Protein AF-A0A8T1RV45-F1 (afdb_monomer)

Structure (mmCIF, N/CA/C/O backbone):
data_AF-A0A8T1RV45-F1
#
_entry.id   AF-A0A8T1RV45-F1
#
loop_
_ato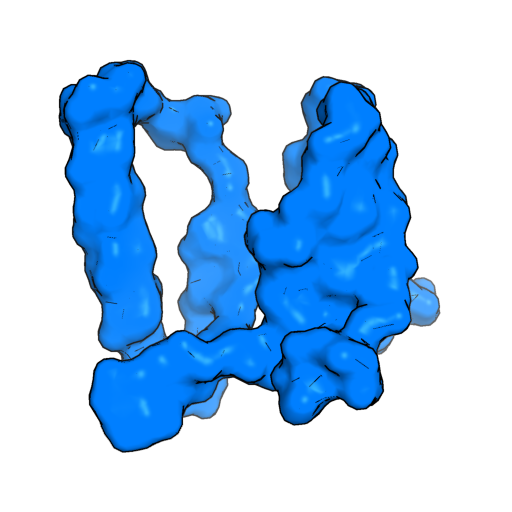m_site.group_PDB
_atom_site.id
_atom_site.type_symbol
_atom_site.label_atom_id
_atom_site.label_alt_id
_atom_site.label_comp_id
_atom_site.label_asym_id
_atom_site.label_entity_id
_atom_site.label_seq_id
_atom_site.pdbx_PDB_ins_code
_atom_site.Cartn_x
_atom_site.Cartn_y
_atom_site.Cartn_z
_atom_site.occupancy
_atom_site.B_iso_or_equiv
_atom_site.auth_seq_id
_atom_site.auth_comp_id
_atom_site.auth_asym_id
_atom_site.auth_atom_id
_atom_site.pdbx_PDB_model_num
ATOM 1 N N . PRO A 1 1 ? 2.109 2.627 6.680 1.00 44.47 1 PRO A N 1
ATOM 2 C CA . PRO A 1 1 ? 3.012 2.148 5.618 1.00 44.47 1 PRO A CA 1
ATOM 3 C C . PRO A 1 1 ? 4.280 1.516 6.203 1.00 44.47 1 PRO A C 1
ATOM 5 O O . PRO A 1 1 ? 4.962 2.164 6.992 1.00 44.47 1 PRO A O 1
ATOM 8 N N . VAL A 1 2 ? 4.584 0.268 5.832 1.00 36.59 2 VAL A N 1
ATOM 9 C CA . VAL A 1 2 ? 5.891 -0.349 6.114 1.00 36.59 2 VAL A CA 1
ATOM 10 C C . VAL A 1 2 ? 6.786 -0.098 4.900 1.00 36.59 2 VAL A C 1
ATOM 12 O O . VAL A 1 2 ? 6.583 -0.703 3.847 1.00 36.59 2 VAL A O 1
ATOM 15 N N . VAL A 1 3 ? 7.762 0.804 5.028 1.00 41.53 3 VAL A N 1
ATOM 16 C CA . VAL A 1 3 ? 8.783 1.065 4.002 1.00 41.53 3 VAL A CA 1
ATOM 17 C C . VAL A 1 3 ? 9.997 0.169 4.279 1.00 41.53 3 VAL A C 1
ATOM 19 O O . VAL A 1 3 ? 10.724 0.375 5.246 1.00 41.53 3 VAL A O 1
ATOM 22 N N . THR A 1 4 ? 10.250 -0.840 3.441 1.00 38.50 4 THR A N 1
ATOM 23 C CA . THR A 1 4 ? 11.442 -1.714 3.535 1.00 38.50 4 THR A CA 1
ATOM 24 C C . THR A 1 4 ? 12.484 -1.308 2.488 1.00 38.50 4 THR A C 1
ATOM 26 O O . THR A 1 4 ? 12.463 -1.784 1.359 1.00 38.50 4 THR A O 1
ATOM 29 N N . SER A 1 5 ? 13.393 -0.382 2.809 1.00 40.50 5 SER A N 1
ATOM 30 C CA . SER A 1 5 ? 14.365 0.106 1.816 1.00 40.50 5 SER A CA 1
ATOM 31 C C . SER A 1 5 ? 15.572 -0.836 1.633 1.00 40.50 5 SER A C 1
ATOM 33 O O . SER A 1 5 ? 16.104 -1.395 2.591 1.00 40.50 5 SER A O 1
ATOM 35 N 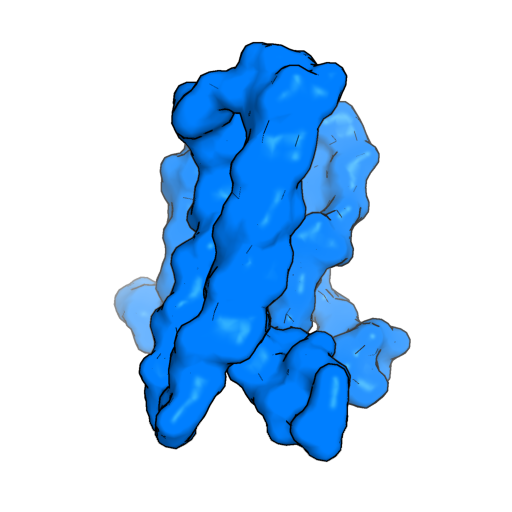N . LEU A 1 6 ? 16.033 -0.956 0.382 1.00 40.75 6 LEU A N 1
ATOM 36 C CA . LEU A 1 6 ? 17.320 -1.548 -0.021 1.00 40.75 6 LEU A CA 1
ATOM 37 C C . LEU A 1 6 ? 18.410 -0.470 -0.241 1.00 40.75 6 LEU A C 1
ATOM 39 O O . LEU A 1 6 ? 19.378 -0.705 -0.959 1.00 40.75 6 LEU A O 1
ATOM 43 N N . LEU A 1 7 ? 18.254 0.736 0.325 1.00 45.16 7 LEU A N 1
ATOM 44 C CA . LEU A 1 7 ? 19.093 1.906 0.018 1.00 45.16 7 LEU A CA 1
ATOM 45 C C . LEU A 1 7 ? 19.669 2.573 1.282 1.00 45.16 7 LEU A C 1
ATOM 47 O O . LEU A 1 7 ? 19.058 2.485 2.345 1.00 45.16 7 LEU A O 1
ATOM 51 N N . PRO A 1 8 ? 20.821 3.274 1.184 1.00 44.91 8 PRO A N 1
ATOM 52 C CA . PRO A 1 8 ? 21.680 3.630 2.324 1.00 44.91 8 PRO A CA 1
ATOM 53 C C . PRO A 1 8 ? 21.083 4.594 3.366 1.00 44.91 8 PRO A C 1
ATOM 55 O O . PRO A 1 8 ? 21.745 4.882 4.358 1.00 44.91 8 PRO A O 1
ATOM 58 N N . ASN A 1 9 ? 19.846 5.073 3.191 1.00 51.44 9 ASN A N 1
ATOM 59 C CA . ASN A 1 9 ? 19.117 5.808 4.227 1.00 51.44 9 ASN A CA 1
ATOM 60 C C . ASN A 1 9 ? 17.603 5.483 4.197 1.00 51.44 9 ASN A C 1
ATOM 62 O O . ASN A 1 9 ? 16.802 6.288 3.720 1.00 51.44 9 ASN A O 1
ATOM 66 N N . PRO A 1 10 ? 17.183 4.303 4.703 1.00 51.66 10 PRO A N 1
ATOM 67 C CA . PRO A 1 10 ? 15.768 3.912 4.809 1.00 51.66 10 PRO A CA 1
ATOM 68 C C . 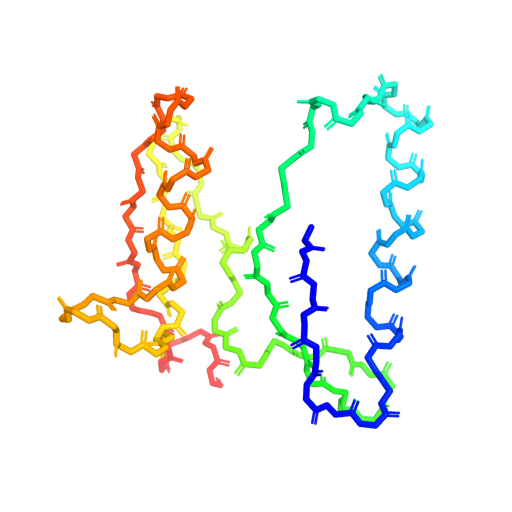PRO A 1 10 ? 14.950 4.848 5.703 1.00 51.66 10 PRO A C 1
ATOM 70 O O . PRO A 1 10 ? 13.731 4.928 5.584 1.00 51.66 10 PRO A O 1
ATOM 73 N N . PHE A 1 11 ? 15.631 5.518 6.634 1.00 59.12 11 PHE A N 1
ATOM 74 C CA . PHE A 1 11 ? 15.009 6.187 7.765 1.00 59.12 11 PHE A CA 1
ATOM 75 C C . PHE A 1 11 ? 14.263 7.465 7.392 1.00 59.12 11 PHE A C 1
ATOM 77 O O . PHE A 1 11 ? 13.279 7.778 8.046 1.00 59.12 11 PHE A O 1
ATOM 84 N N . PHE A 1 12 ? 14.669 8.198 6.350 1.00 75.25 12 PHE A N 1
ATOM 85 C CA . PHE A 1 12 ? 14.096 9.528 6.119 1.00 75.25 12 PHE A CA 1
ATOM 86 C C . PHE A 1 12 ? 12.601 9.489 5.736 1.00 75.25 12 PHE A C 1
ATOM 88 O O . PHE A 1 12 ? 11.813 10.107 6.452 1.00 75.25 12 PHE A O 1
ATOM 95 N N . PRO A 1 13 ? 12.151 8.726 4.713 1.00 82.19 13 PRO A N 1
ATOM 96 C CA . PRO A 1 13 ? 10.724 8.668 4.384 1.00 82.19 13 PRO A CA 1
ATOM 97 C C . PRO A 1 13 ? 9.878 8.056 5.507 1.00 82.19 13 PRO A C 1
ATOM 99 O O . PRO A 1 13 ? 8.816 8.585 5.827 1.00 82.19 13 PRO A O 1
ATOM 102 N N . GLN A 1 14 ? 10.362 6.982 6.145 1.00 86.31 14 GLN A N 1
ATOM 103 C CA . GLN A 1 14 ? 9.630 6.329 7.231 1.00 86.31 14 GLN A CA 1
ATOM 104 C C . GLN A 1 14 ? 9.488 7.254 8.446 1.00 86.31 14 GLN A C 1
ATOM 106 O O . GLN A 1 14 ? 8.386 7.403 8.952 1.00 86.31 14 GLN A O 1
ATOM 111 N N . SER A 1 15 ? 10.544 7.958 8.867 1.00 89.00 15 SER A N 1
ATOM 112 C CA . SER A 1 15 ? 10.453 8.906 9.987 1.00 89.00 15 SER A CA 1
ATOM 113 C C . SER A 1 15 ? 9.510 10.077 9.694 1.00 89.00 15 SER A C 1
ATOM 115 O O . SER A 1 15 ? 8.806 10.529 10.595 1.00 89.00 15 SER A O 1
ATOM 117 N N . CYS A 1 16 ? 9.439 10.554 8.445 1.00 90.94 16 CYS A N 1
ATOM 118 C CA . CYS A 1 16 ? 8.432 11.543 8.050 1.00 90.94 16 CYS A CA 1
ATOM 119 C C . CYS A 1 16 ? 7.006 10.983 8.173 1.00 90.94 16 CYS A C 1
ATOM 121 O O . CYS A 1 16 ? 6.114 11.674 8.666 1.00 90.94 16 CYS A O 1
ATOM 123 N N . ILE A 1 17 ? 6.782 9.738 7.749 1.00 92.56 17 ILE A N 1
ATOM 124 C CA . ILE A 1 17 ? 5.489 9.053 7.879 1.00 92.56 17 ILE A CA 1
ATOM 125 C C . ILE A 1 17 ? 5.131 8.841 9.355 1.00 92.56 17 ILE A C 1
ATOM 127 O O . ILE A 1 17 ? 4.006 9.133 9.748 1.00 92.56 17 ILE A O 1
ATOM 131 N N . ASP A 1 18 ? 6.077 8.399 10.183 1.00 94.19 18 ASP A N 1
ATOM 132 C CA . ASP A 1 18 ? 5.872 8.148 11.613 1.00 94.19 18 ASP A CA 1
ATOM 133 C C . ASP A 1 18 ? 5.520 9.436 12.364 1.00 94.19 18 ASP A C 1
ATOM 135 O O . ASP A 1 18 ? 4.628 9.441 13.214 1.00 94.19 18 ASP A O 1
ATOM 139 N N . TRP A 1 19 ? 6.162 10.550 12.000 1.00 95.31 19 TRP A N 1
ATOM 140 C CA . TRP A 1 19 ? 5.825 11.866 12.539 1.00 95.31 19 TRP A CA 1
ATOM 141 C C . TRP A 1 19 ? 4.379 12.259 12.205 1.00 95.31 19 TRP A C 1
ATOM 143 O O . TRP A 1 19 ? 3.634 12.693 13.084 1.00 95.31 19 TRP A O 1
ATOM 153 N N . ASN A 1 20 ? 3.941 12.034 10.961 1.00 95.69 20 ASN A N 1
ATOM 154 C CA . ASN A 1 20 ? 2.548 12.268 10.574 1.00 95.69 20 ASN A CA 1
ATOM 155 C C . ASN A 1 20 ? 1.586 11.299 11.274 1.00 95.69 20 ASN A C 1
ATOM 157 O O . ASN A 1 20 ? 0.514 11.720 11.696 1.00 95.69 20 ASN A O 1
ATOM 161 N N . ARG A 1 21 ? 1.959 10.023 11.455 1.00 96.44 21 ARG A N 1
ATOM 162 C CA . ARG A 1 21 ? 1.157 9.043 12.208 1.00 96.44 21 ARG A CA 1
ATOM 163 C C . ARG A 1 21 ? 0.909 9.539 13.629 1.00 96.44 21 ARG A C 1
ATOM 165 O O . ARG A 1 21 ? -0.221 9.472 14.098 1.00 96.44 21 ARG A O 1
ATOM 172 N N . HIS A 1 22 ? 1.942 10.053 14.297 1.00 97.38 22 HIS A N 1
ATOM 173 C CA . HIS A 1 22 ? 1.816 10.619 15.638 1.00 97.38 22 HIS A CA 1
ATOM 174 C C . HIS A 1 22 ? 0.833 11.792 15.666 1.00 97.38 22 HIS A C 1
ATOM 176 O O . HIS A 1 22 ? -0.136 11.748 16.418 1.00 97.38 22 HIS A O 1
ATOM 182 N N . ALA A 1 23 ? 1.034 12.783 14.792 1.00 97.75 23 ALA A N 1
ATOM 183 C CA . ALA A 1 23 ? 0.158 13.947 14.706 1.00 97.75 23 ALA A CA 1
ATOM 184 C C . ALA A 1 23 ? -1.302 13.554 14.411 1.00 97.75 23 ALA A C 1
ATOM 186 O O . ALA A 1 23 ? -2.216 14.024 15.075 1.00 97.75 23 ALA A O 1
ATOM 187 N N . LEU A 1 24 ? -1.541 12.636 13.468 1.00 97.69 24 LEU A N 1
ATOM 188 C CA . LEU A 1 24 ? -2.891 12.164 13.142 1.00 97.69 24 LEU A CA 1
ATOM 189 C C . LEU A 1 24 ? -3.550 11.428 14.314 1.00 97.69 24 LEU A C 1
ATOM 191 O O . LEU A 1 24 ? -4.743 11.599 14.545 1.00 97.69 24 LEU A O 1
ATOM 195 N N . LYS A 1 25 ? -2.792 10.626 15.069 1.00 97.81 25 LYS A N 1
ATOM 196 C CA . LYS A 1 25 ? -3.311 9.950 16.263 1.00 97.81 25 LYS A CA 1
ATOM 197 C C . LYS A 1 25 ? -3.700 10.934 17.359 1.00 97.81 25 LYS A C 1
ATOM 199 O O . LYS A 1 25 ? -4.758 10.765 17.955 1.00 97.81 25 LYS A O 1
ATOM 204 N N . GLU A 1 26 ? -2.873 11.945 17.608 1.00 98.19 26 GLU A N 1
ATOM 205 C CA . GLU A 1 26 ? -3.157 12.971 18.616 1.00 98.19 26 GLU A CA 1
ATOM 206 C C . GLU A 1 26 ? -4.359 13.836 18.227 1.00 98.19 26 GLU A C 1
ATOM 208 O O . GLU A 1 26 ? -5.295 13.975 19.010 1.00 98.19 26 GLU A O 1
ATOM 213 N N . GLU A 1 27 ? -4.364 14.368 17.006 1.00 98.25 27 GLU A N 1
ATOM 214 C CA . GLU A 1 27 ? -5.352 15.360 16.571 1.00 98.25 27 GLU A CA 1
ATOM 215 C C . GLU A 1 27 ? -6.717 14.745 16.232 1.00 98.25 27 GLU A C 1
ATOM 217 O O . GLU A 1 27 ? -7.754 15.385 16.411 1.00 98.25 27 GLU A O 1
ATOM 222 N N . LEU A 1 28 ? -6.745 13.501 15.743 1.00 97.38 28 LEU A N 1
ATOM 223 C CA . LEU A 1 28 ? -7.983 12.814 15.350 1.00 97.38 28 LEU A CA 1
ATOM 224 C C . LEU A 1 28 ? -8.418 11.741 16.360 1.00 97.38 28 LEU A C 1
ATOM 226 O O . LEU A 1 28 ? -9.451 11.102 16.160 1.00 97.38 28 LEU A O 1
ATOM 230 N N . GLY A 1 29 ? -7.651 11.531 17.435 1.00 97.31 29 GLY A N 1
ATOM 231 C CA . GLY A 1 29 ? -7.936 10.517 18.453 1.00 97.31 29 GLY A CA 1
ATOM 232 C C . GLY A 1 29 ? -7.822 9.076 17.945 1.00 97.31 29 GLY A C 1
ATOM 233 O O . GLY A 1 29 ? -8.509 8.197 18.463 1.00 97.31 29 GLY A O 1
ATOM 234 N N . LEU A 1 30 ? -6.993 8.830 16.922 1.00 97.62 30 LEU A N 1
ATOM 235 C CA . LEU A 1 30 ? -6.820 7.500 16.331 1.00 97.62 30 LEU A CA 1
ATOM 236 C C . LEU A 1 30 ? -5.950 6.602 17.213 1.00 97.62 30 LEU A C 1
ATOM 238 O O . LEU A 1 30 ? -4.964 7.021 17.826 1.00 97.62 30 LEU A O 1
ATOM 242 N N . THR A 1 31 ? -6.273 5.319 17.197 1.00 97.56 31 THR A N 1
ATOM 243 C CA . THR A 1 31 ? -5.473 4.253 17.787 1.00 97.56 31 THR A CA 1
ATOM 244 C C . THR A 1 31 ? -4.728 3.479 16.701 1.00 97.56 31 THR A C 1
ATOM 246 O O . THR A 1 31 ? -4.954 3.653 15.507 1.00 97.56 31 THR A O 1
ATOM 249 N N . GLU A 1 32 ? -3.834 2.578 17.105 1.00 95.94 32 GLU A N 1
ATOM 250 C CA . GLU A 1 32 ? -3.163 1.678 16.156 1.00 95.94 32 GLU A CA 1
ATOM 251 C C . GLU A 1 32 ? -4.141 0.742 15.426 1.00 95.94 32 GLU A C 1
ATOM 253 O O . GLU A 1 32 ? -3.829 0.277 14.338 1.00 95.94 32 GLU A O 1
ATOM 258 N N . GLN A 1 33 ? -5.324 0.479 15.992 1.00 96.06 33 GLN A N 1
ATOM 259 C CA . GLN A 1 33 ? -6.334 -0.382 15.367 1.00 96.06 33 GLN A CA 1
ATOM 260 C C . GLN A 1 33 ? -7.053 0.310 14.202 1.00 96.06 33 GLN A C 1
ATOM 262 O O . GLN A 1 33 ? -7.609 -0.366 13.341 1.00 96.06 33 GLN A O 1
ATOM 267 N N . ASP A 1 34 ? -7.015 1.642 14.162 1.00 95.75 34 ASP A N 1
ATOM 268 C CA . ASP A 1 34 ? -7.658 2.452 13.126 1.00 95.75 34 ASP A CA 1
ATOM 269 C C . ASP A 1 34 ? -6.764 2.635 11.888 1.00 95.75 34 ASP A C 1
ATOM 271 O O . ASP A 1 34 ? -7.173 3.252 10.904 1.00 95.75 34 ASP A O 1
ATOM 275 N N . ILE A 1 35 ? -5.524 2.132 11.930 1.00 96.94 35 ILE A N 1
ATOM 276 C CA . ILE A 1 35 ? -4.494 2.415 10.932 1.00 96.94 35 ILE A CA 1
ATOM 277 C C . ILE A 1 35 ? -4.000 1.110 10.312 1.00 96.94 35 ILE A C 1
ATOM 279 O O . ILE A 1 35 ? -3.540 0.206 11.002 1.00 96.94 35 ILE A O 1
ATOM 283 N N . ILE A 1 36 ? -4.037 1.043 8.981 1.00 96.31 36 ILE A N 1
ATOM 284 C CA . ILE A 1 36 ? -3.483 -0.069 8.206 1.00 96.31 36 ILE A CA 1
ATOM 285 C C . ILE A 1 36 ? -2.254 0.404 7.446 1.00 96.31 36 ILE A C 1
ATOM 287 O O . ILE A 1 36 ? -2.268 1.416 6.742 1.00 96.31 36 ILE A O 1
ATOM 291 N N . ASP A 1 37 ? -1.175 -0.361 7.566 1.00 95.44 37 ASP A N 1
ATOM 292 C CA . ASP A 1 37 ? 0.075 -0.070 6.893 1.00 95.44 37 ASP A CA 1
ATOM 293 C C . ASP A 1 37 ? 0.137 -0.735 5.511 1.00 95.44 37 ASP A C 1
ATOM 295 O O . ASP A 1 37 ? 0.363 -1.933 5.396 1.00 95.44 37 ASP A O 1
ATOM 299 N N . ILE A 1 38 ? -0.013 0.061 4.448 1.00 94.94 38 ILE A N 1
ATOM 300 C CA . ILE A 1 38 ? 0.193 -0.398 3.064 1.00 94.94 38 ILE A CA 1
ATOM 301 C C . ILE A 1 38 ? 1.695 -0.399 2.720 1.00 94.94 38 ILE A C 1
ATOM 303 O O . ILE A 1 38 ? 2.370 0.598 3.007 1.00 94.94 38 ILE A O 1
ATOM 307 N N . PRO A 1 39 ? 2.248 -1.479 2.132 1.00 91.62 39 PRO A N 1
ATOM 308 C CA . PRO A 1 39 ? 3.654 -1.523 1.737 1.00 91.62 39 PRO A CA 1
ATOM 309 C C . PRO A 1 39 ? 3.921 -0.564 0.573 1.00 91.62 39 PRO A C 1
ATOM 311 O O . PRO A 1 39 ? 3.303 -0.671 -0.482 1.00 91.62 39 PRO A O 1
ATOM 314 N N . GLN A 1 40 ? 4.871 0.351 0.754 1.00 92.81 40 GLN A N 1
ATOM 315 C CA . GLN A 1 40 ? 5.272 1.317 -0.267 1.00 92.81 40 GLN A CA 1
ATOM 316 C C . GLN A 1 40 ? 6.768 1.589 -0.151 1.00 92.81 40 GLN A C 1
ATOM 318 O O . GLN A 1 40 ? 7.292 1.712 0.955 1.00 92.81 40 GLN A O 1
ATOM 323 N N . LEU A 1 41 ? 7.459 1.702 -1.285 1.00 90.44 41 LEU A N 1
ATOM 324 C CA . LEU A 1 41 ? 8.859 2.116 -1.316 1.00 90.44 41 LEU A CA 1
ATOM 325 C C . LEU A 1 41 ? 9.010 3.496 -1.937 1.00 90.44 41 LEU A C 1
ATOM 327 O O . LEU A 1 41 ? 8.278 3.874 -2.852 1.00 90.44 41 LEU A O 1
ATOM 331 N N . PHE A 1 42 ? 10.007 4.217 -1.436 1.00 87.62 42 PHE A N 1
ATOM 332 C CA . PHE A 1 42 ? 10.375 5.543 -1.902 1.00 87.62 42 PHE A CA 1
ATOM 333 C C . PHE A 1 42 ? 11.861 5.585 -2.245 1.00 87.62 42 PHE A C 1
ATOM 335 O O . PHE A 1 42 ? 12.684 4.942 -1.587 1.00 87.62 42 PHE A O 1
ATOM 342 N N . VAL A 1 43 ? 12.198 6.378 -3.255 1.00 85.88 43 VAL A N 1
ATOM 343 C CA . VAL A 1 43 ? 13.565 6.756 -3.606 1.00 85.88 43 VAL A CA 1
ATOM 344 C C . VAL A 1 43 ? 13.767 8.232 -3.282 1.00 85.88 43 VAL A C 1
ATOM 346 O O . VAL A 1 43 ? 12.877 9.055 -3.487 1.00 85.88 43 VAL A O 1
ATOM 349 N N . LEU A 1 44 ? 14.932 8.575 -2.733 1.00 84.62 44 LEU A N 1
ATOM 350 C CA . LEU A 1 44 ? 15.270 9.967 -2.458 1.00 84.62 44 LEU A CA 1
ATOM 351 C C . LEU A 1 44 ? 15.866 10.608 -3.710 1.00 84.62 44 LEU A C 1
ATOM 353 O O . LEU A 1 44 ? 16.976 10.266 -4.115 1.00 84.62 44 LEU A O 1
ATOM 357 N N . ASN A 1 45 ? 15.148 11.575 -4.271 1.00 81.75 45 ASN A N 1
ATOM 358 C CA . ASN A 1 45 ? 15.627 12.442 -5.336 1.00 81.75 45 ASN A CA 1
ATOM 359 C C . ASN A 1 45 ? 15.943 13.818 -4.748 1.00 81.75 45 ASN A C 1
ATOM 361 O O . ASN A 1 45 ? 15.066 14.623 -4.427 1.00 81.75 45 ASN A O 1
ATOM 365 N N . SER A 1 46 ? 17.242 14.068 -4.564 1.00 82.69 46 SER A N 1
ATOM 366 C CA . SER A 1 46 ? 17.764 15.236 -3.847 1.00 82.69 46 SER A CA 1
ATOM 367 C C . SER A 1 46 ? 17.213 15.329 -2.415 1.00 82.69 46 SER A C 1
ATOM 369 O O . SER A 1 46 ? 17.698 14.632 -1.530 1.00 82.69 46 SER A O 1
ATOM 371 N N . SER A 1 47 ? 16.217 16.186 -2.178 1.00 80.31 47 SER A N 1
ATOM 372 C CA . SER A 1 47 ? 15.580 16.410 -0.874 1.00 80.31 47 SER A CA 1
ATOM 373 C C . SER A 1 47 ? 14.112 15.973 -0.835 1.00 80.31 47 SER A C 1
ATOM 375 O O . SER A 1 47 ? 13.403 16.299 0.116 1.00 80.31 47 SER A O 1
ATOM 377 N N . ARG A 1 48 ? 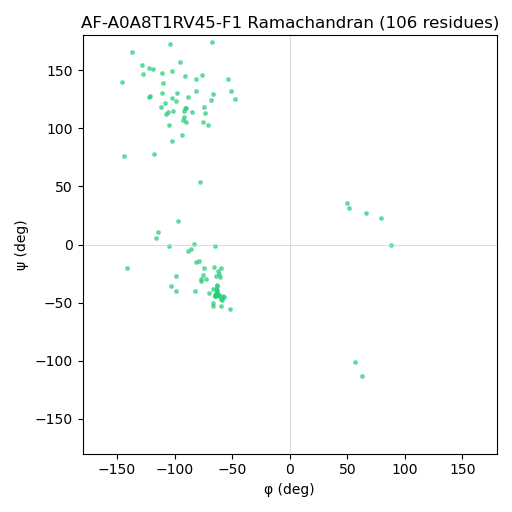13.637 15.260 -1.864 1.00 82.31 48 ARG A N 1
ATOM 378 C CA . ARG A 1 48 ? 12.259 14.768 -1.973 1.00 82.31 48 ARG A CA 1
ATOM 379 C C . ARG A 1 48 ? 12.230 13.247 -2.044 1.00 82.31 48 ARG A C 1
ATOM 381 O O . ARG A 1 48 ? 13.186 12.627 -2.500 1.00 82.31 48 ARG A O 1
ATOM 388 N N . ALA A 1 49 ? 11.137 12.669 -1.562 1.00 87.06 49 ALA A N 1
ATOM 389 C CA . ALA A 1 49 ? 10.865 11.245 -1.663 1.00 87.06 49 ALA A CA 1
ATOM 390 C C . ALA A 1 49 ? 9.869 11.020 -2.804 1.00 87.06 49 ALA A C 1
ATOM 392 O O . ALA A 1 49 ? 8.728 11.467 -2.707 1.00 87.06 49 ALA A O 1
ATOM 393 N N . ASP A 1 50 ? 10.310 10.331 -3.852 1.00 88.38 50 ASP A N 1
ATOM 394 C CA . ASP A 1 50 ? 9.464 9.917 -4.970 1.00 88.38 50 ASP A CA 1
ATOM 395 C C . ASP A 1 50 ? 9.114 8.435 -4.822 1.00 88.38 50 ASP A C 1
ATOM 397 O O . ASP A 1 50 ? 9.883 7.654 -4.252 1.00 88.38 50 ASP A O 1
ATOM 401 N N . ALA A 1 51 ? 7.943 8.032 -5.308 1.00 88.94 51 ALA A N 1
ATOM 402 C CA . ALA A 1 51 ? 7.505 6.643 -5.234 1.00 88.94 51 ALA A CA 1
ATOM 403 C C . ALA A 1 51 ? 8.397 5.752 -6.118 1.00 88.94 51 ALA A C 1
ATOM 405 O O . ALA A 1 51 ? 8.624 6.052 -7.286 1.00 88.94 51 ALA A O 1
ATOM 406 N N . PHE A 1 52 ? 8.912 4.654 -5.561 1.00 89.25 52 PHE A N 1
ATOM 407 C CA . PHE A 1 52 ? 9.786 3.725 -6.290 1.00 89.25 52 PHE A CA 1
ATOM 408 C C . PHE A 1 52 ? 9.009 2.810 -7.255 1.00 89.25 52 PHE A C 1
ATOM 410 O O . PHE A 1 52 ? 9.533 2.388 -8.280 1.00 89.25 52 PHE A O 1
ATOM 417 N N . PHE A 1 53 ? 7.761 2.505 -6.908 1.00 91.19 53 PHE A N 1
ATOM 418 C CA . PHE A 1 53 ? 6.759 1.850 -7.749 1.00 91.19 53 PHE A CA 1
ATOM 419 C C . PHE A 1 53 ? 5.413 2.570 -7.545 1.00 91.19 53 PHE A C 1
ATOM 421 O O . PHE A 1 53 ? 5.313 3.326 -6.568 1.00 91.19 53 PHE A O 1
ATOM 428 N N . PRO A 1 54 ? 4.393 2.366 -8.409 1.00 93.75 54 PRO A N 1
ATOM 429 C CA . PRO A 1 54 ? 3.121 3.086 -8.323 1.00 93.75 54 PRO A CA 1
ATOM 430 C C . PRO A 1 54 ? 2.547 3.107 -6.905 1.00 93.75 54 PRO A C 1
ATOM 432 O O . PRO A 1 54 ? 2.411 2.057 -6.277 1.00 93.75 54 PRO A O 1
ATOM 435 N N . ASP A 1 55 ? 2.264 4.308 -6.391 1.00 92.62 55 ASP A N 1
ATOM 436 C CA . ASP A 1 55 ? 1.900 4.500 -4.987 1.00 92.62 55 ASP A CA 1
ATOM 437 C C . ASP A 1 55 ? 0.507 3.942 -4.700 1.00 92.62 55 ASP A C 1
ATOM 439 O O . ASP A 1 55 ? -0.507 4.564 -5.017 1.00 92.62 55 ASP A O 1
ATOM 443 N N . MET A 1 56 ? 0.453 2.769 -4.069 1.00 94.75 56 MET A N 1
ATOM 444 C CA . MET A 1 56 ? -0.807 2.077 -3.802 1.00 94.75 56 MET A CA 1
ATOM 445 C C . MET A 1 56 ? -1.717 2.836 -2.828 1.00 94.75 56 MET A C 1
ATOM 447 O O . MET A 1 56 ? -2.916 2.573 -2.810 1.00 94.75 56 MET A O 1
ATOM 451 N N . VAL A 1 57 ? -1.195 3.772 -2.025 1.00 93.75 57 VAL A N 1
ATOM 452 C CA . VAL A 1 57 ? -2.014 4.605 -1.125 1.00 93.75 57 VAL A CA 1
ATOM 453 C C . VAL A 1 57 ? -2.771 5.682 -1.907 1.00 93.75 57 VAL A C 1
ATOM 455 O O . VAL A 1 57 ? -3.860 6.082 -1.494 1.00 93.75 57 VAL A O 1
ATOM 458 N N . ASN A 1 58 ? -2.258 6.103 -3.067 1.00 91.94 58 ASN A N 1
ATOM 459 C CA . ASN A 1 58 ? -2.907 7.059 -3.966 1.00 91.94 58 ASN A CA 1
ATOM 460 C C . ASN A 1 58 ? -4.024 6.393 -4.800 1.00 91.94 58 ASN A C 1
ATOM 462 O O . ASN A 1 58 ? -4.026 6.420 -6.030 1.00 91.94 58 ASN A O 1
ATOM 466 N N . MET A 1 59 ? -4.959 5.736 -4.111 1.00 95.31 59 MET A N 1
ATOM 467 C CA . MET A 1 59 ? -6.056 4.967 -4.696 1.00 95.31 59 MET A CA 1
ATOM 468 C C . MET A 1 59 ? -7.353 5.778 -4.817 1.00 95.31 59 MET A C 1
ATOM 470 O O . MET A 1 59 ? -7.615 6.710 -4.057 1.00 95.31 59 MET A O 1
ATOM 474 N N . ILE A 1 60 ? -8.225 5.361 -5.734 1.00 96.62 60 ILE A N 1
ATOM 475 C CA . ILE A 1 60 ? -9.586 5.893 -5.869 1.00 96.62 60 ILE A CA 1
ATOM 476 C C . ILE A 1 60 ? -10.530 5.093 -4.965 1.00 96.62 60 ILE A C 1
ATOM 478 O O . ILE A 1 60 ? -10.609 3.871 -5.084 1.00 96.62 60 ILE A O 1
ATOM 482 N N . VAL A 1 61 ? -11.296 5.776 -4.110 1.00 97.31 61 VAL A N 1
ATOM 483 C CA . VAL A 1 61 ? -12.262 5.147 -3.191 1.00 97.31 61 VAL A CA 1
ATOM 484 C C . VAL A 1 61 ? -13.699 5.411 -3.653 1.00 97.31 61 VAL A C 1
ATOM 486 O O . VAL A 1 61 ? -14.183 6.540 -3.589 1.00 97.31 61 V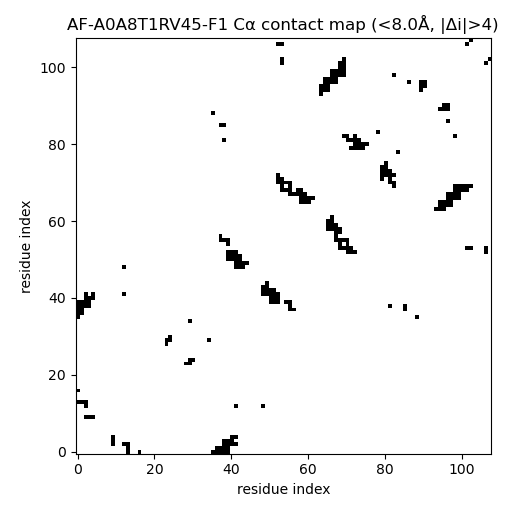AL A O 1
ATOM 489 N N . LEU A 1 62 ? -14.402 4.362 -4.095 1.00 97.19 62 LEU A N 1
ATOM 490 C CA . LEU A 1 62 ? -15.813 4.388 -4.507 1.00 97.19 62 LEU A CA 1
ATOM 491 C C . LEU A 1 62 ? -16.647 3.474 -3.598 1.00 97.19 62 LEU A C 1
ATOM 493 O O . LEU A 1 62 ? -16.985 2.338 -3.942 1.00 97.19 62 LEU A O 1
ATOM 497 N N . GLY A 1 63 ? -16.962 3.960 -2.397 1.00 97.38 63 GLY A N 1
ATOM 498 C CA . GLY A 1 63 ? -17.626 3.152 -1.374 1.00 97.38 63 GLY A CA 1
ATOM 499 C C . GLY A 1 63 ? -16.739 1.978 -0.957 1.00 97.38 63 GLY A C 1
ATOM 500 O O . GLY A 1 63 ? -15.681 2.187 -0.377 1.00 97.38 63 GLY A O 1
ATOM 501 N N . LYS A 1 64 ? -17.159 0.745 -1.268 1.00 97.94 64 LYS A N 1
ATOM 502 C CA . LYS A 1 64 ? -16.377 -0.474 -0.989 1.00 97.94 64 LYS A CA 1
ATOM 503 C C . LYS A 1 64 ? -15.405 -0.858 -2.107 1.00 97.94 64 LYS A C 1
ATOM 505 O O . LYS A 1 64 ? -14.656 -1.813 -1.939 1.00 97.94 64 LYS A O 1
ATOM 510 N N . HIS A 1 65 ? -15.419 -0.162 -3.242 1.00 98.25 65 HIS A N 1
ATOM 511 C CA . HIS A 1 65 ? -14.563 -0.476 -4.385 1.00 98.25 65 HIS A CA 1
ATOM 512 C C . HIS A 1 65 ? -13.337 0.436 -4.403 1.00 98.25 65 HIS A C 1
ATOM 514 O O .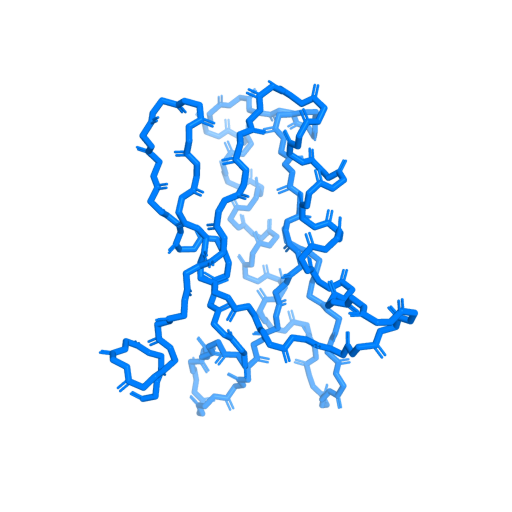 HIS A 1 65 ? -13.475 1.659 -4.424 1.00 98.25 65 HIS A O 1
ATOM 520 N N . LEU A 1 66 ? -12.151 -0.169 -4.408 1.00 98.44 66 LEU A N 1
ATOM 521 C CA . LEU A 1 66 ? -10.864 0.519 -4.416 1.00 98.44 66 LEU A CA 1
ATOM 522 C C . LEU A 1 66 ? -10.198 0.353 -5.784 1.00 98.44 66 LEU A C 1
ATOM 524 O O . LEU A 1 66 ? -9.954 -0.772 -6.225 1.00 98.44 66 LEU A O 1
ATOM 528 N N . GLY A 1 67 ? -9.905 1.470 -6.446 1.00 97.81 67 GLY A N 1
ATOM 529 C CA . GLY A 1 67 ? -9.065 1.529 -7.640 1.00 97.81 67 GLY A CA 1
ATOM 530 C C . GLY A 1 67 ? -7.625 1.818 -7.239 1.00 97.81 67 GLY A C 1
ATOM 531 O O . GLY A 1 67 ? -7.270 2.977 -7.048 1.00 97.81 67 GLY A O 1
ATOM 532 N N . ILE A 1 68 ? -6.826 0.770 -7.068 1.00 98.00 68 ILE A N 1
ATOM 533 C CA . ILE A 1 68 ? -5.473 0.825 -6.507 1.00 98.00 68 ILE A CA 1
ATOM 534 C C . ILE A 1 68 ? -4.457 0.844 -7.659 1.00 98.00 68 ILE A C 1
ATOM 536 O O . ILE A 1 68 ? -4.557 -0.016 -8.538 1.00 98.00 68 ILE A O 1
ATOM 540 N N . PRO A 1 69 ? -3.478 1.764 -7.688 1.00 97.31 69 PRO A N 1
ATOM 541 C CA . PRO A 1 69 ? -2.370 1.706 -8.641 1.00 97.31 69 PRO A CA 1
ATOM 542 C C . PRO A 1 69 ? -1.686 0.337 -8.636 1.00 97.31 69 PRO A C 1
ATOM 544 O O . PRO A 1 69 ? -1.414 -0.237 -7.580 1.00 97.31 69 PRO A O 1
ATOM 547 N N . LYS A 1 70 ? -1.449 -0.239 -9.816 1.00 97.06 70 LYS A N 1
ATOM 548 C CA . LYS A 1 70 ? -0.853 -1.574 -9.932 1.00 97.06 70 LYS A CA 1
ATOM 549 C C . LYS A 1 70 ? 0.644 -1.483 -9.612 1.00 97.06 70 LYS A C 1
ATOM 551 O O . LYS A 1 70 ? 1.369 -0.848 -10.368 1.00 97.06 70 LYS A O 1
ATOM 556 N N . PRO A 1 71 ? 1.152 -2.157 -8.565 1.00 95.00 71 PRO A N 1
ATOM 557 C CA . PRO A 1 71 ? 2.519 -1.934 -8.089 1.00 95.00 71 PRO A CA 1
ATOM 558 C C . PRO A 1 71 ? 3.598 -2.628 -8.933 1.00 95.00 71 PRO A C 1
ATOM 560 O O . PRO A 1 71 ? 4.776 -2.343 -8.759 1.00 95.00 71 PRO A O 1
ATOM 563 N N . PHE A 1 72 ? 3.224 -3.577 -9.803 1.00 95.12 72 PHE A N 1
ATOM 564 C CA . PHE A 1 72 ? 4.162 -4.399 -10.591 1.00 95.12 72 PHE A CA 1
ATOM 565 C C . PHE A 1 72 ? 5.285 -5.040 -9.751 1.00 95.12 72 PHE A C 1
ATOM 567 O O . PHE A 1 72 ? 6.421 -5.181 -10.200 1.00 95.12 72 PHE A O 1
ATOM 574 N N . GLY A 1 73 ? 4.955 -5.434 -8.518 1.00 94.12 73 GLY A N 1
ATOM 575 C CA . GLY A 1 73 ? 5.884 -6.091 -7.604 1.00 94.12 73 GLY A CA 1
ATOM 576 C C . GLY A 1 73 ? 6.305 -7.498 -8.051 1.00 94.12 73 GLY A C 1
ATOM 577 O O . GLY A 1 73 ? 5.752 -8.036 -9.016 1.00 94.12 73 GLY A O 1
ATOM 578 N N . PRO A 1 74 ? 7.251 -8.121 -7.323 1.00 95.56 74 PRO A N 1
ATOM 579 C CA . PRO A 1 74 ? 7.768 -9.449 -7.636 1.00 95.56 74 PRO A CA 1
ATOM 580 C C . PRO A 1 74 ? 6.671 -10.504 -7.784 1.00 95.56 74 PRO A C 1
ATOM 582 O O . PRO A 1 74 ? 5.691 -10.509 -7.034 1.00 95.56 74 PRO A O 1
ATOM 585 N N . ILE A 1 75 ? 6.872 -11.416 -8.737 1.00 97.06 75 ILE A N 1
ATOM 586 C CA . ILE A 1 75 ? 5.965 -12.537 -8.967 1.00 97.06 75 ILE A CA 1
ATOM 587 C C . ILE A 1 75 ? 6.415 -13.735 -8.131 1.00 97.06 75 ILE A C 1
ATOM 589 O O . ILE A 1 75 ? 7.506 -14.264 -8.343 1.00 97.06 75 ILE A O 1
ATOM 593 N N . VAL A 1 76 ? 5.563 -14.162 -7.203 1.00 95.81 76 VAL A N 1
ATOM 594 C CA . VAL A 1 76 ? 5.728 -15.357 -6.367 1.00 95.81 76 VAL A CA 1
ATOM 595 C C . VAL A 1 76 ? 4.521 -16.252 -6.629 1.00 95.81 76 VAL A C 1
ATOM 597 O O . VAL A 1 76 ? 3.394 -15.773 -6.637 1.00 95.81 76 VAL A O 1
ATOM 600 N N . ASP A 1 77 ? 4.753 -17.523 -6.958 1.00 94.62 77 ASP A N 1
ATOM 601 C CA . ASP A 1 77 ? 3.695 -18.497 -7.286 1.00 94.62 77 ASP A CA 1
ATOM 602 C C . ASP A 1 77 ? 2.685 -18.029 -8.358 1.00 94.62 77 ASP A C 1
ATOM 604 O O . ASP A 1 77 ? 1.521 -18.424 -8.375 1.00 94.62 77 ASP A O 1
ATOM 608 N N . GLY A 1 78 ? 3.148 -17.198 -9.297 1.00 94.88 78 GLY A N 1
ATOM 609 C CA . GLY A 1 78 ? 2.340 -16.668 -10.401 1.00 94.88 78 GLY A CA 1
ATOM 610 C C . GLY A 1 78 ? 1.591 -15.370 -10.089 1.00 94.88 78 GLY A C 1
ATOM 611 O O . GLY A 1 78 ? 0.959 -14.818 -10.991 1.00 94.88 78 GLY A O 1
ATOM 612 N N . TRP A 1 79 ? 1.710 -14.838 -8.870 1.00 94.88 79 TRP A N 1
ATOM 613 C CA . TRP A 1 79 ? 0.999 -13.642 -8.419 1.00 94.88 79 TRP A CA 1
ATOM 614 C C . TRP A 1 79 ? 1.944 -12.536 -7.957 1.00 94.88 79 TRP A C 1
ATOM 616 O O . TRP A 1 79 ? 3.056 -12.785 -7.500 1.00 94.88 79 TRP A O 1
ATOM 626 N N . CYS A 1 80 ? 1.504 -11.282 -8.086 1.00 97.19 80 CYS A N 1
ATOM 627 C CA . CYS A 1 80 ? 2.242 -10.146 -7.546 1.00 97.19 80 CYS A CA 1
ATOM 628 C C . CYS A 1 80 ? 2.092 -10.113 -6.021 1.00 97.19 80 CYS A C 1
ATOM 630 O O . CYS A 1 80 ? 1.004 -9.826 -5.518 1.00 97.19 80 CYS A O 1
ATOM 632 N N . CYS A 1 81 ? 3.183 -10.342 -5.290 1.00 96.50 81 CYS A N 1
ATOM 633 C CA . CYS A 1 81 ? 3.132 -10.469 -3.831 1.00 96.50 81 CYS A CA 1
ATOM 634 C C . CYS A 1 81 ? 2.679 -9.180 -3.117 1.00 96.50 81 CYS A C 1
ATOM 636 O O . CYS A 1 81 ? 2.091 -9.240 -2.039 1.00 96.50 81 CYS A O 1
ATOM 638 N N . LEU A 1 82 ? 2.904 -8.008 -3.725 1.00 96.88 82 LEU A N 1
ATOM 639 C CA . LEU A 1 82 ? 2.416 -6.727 -3.202 1.00 96.88 82 LEU A CA 1
ATOM 640 C C . LEU A 1 82 ? 0.893 -6.605 -3.330 1.00 96.88 82 LEU A C 1
ATOM 642 O O . LEU A 1 82 ? 0.235 -6.167 -2.389 1.00 96.88 82 LEU A O 1
ATOM 646 N N . GLU A 1 83 ? 0.321 -7.037 -4.459 1.00 97.56 83 GLU A N 1
ATOM 647 C CA . GLU A 1 83 ? -1.135 -7.056 -4.629 1.00 97.56 83 GLU A CA 1
ATOM 648 C C . GLU A 1 83 ? -1.792 -8.023 -3.646 1.00 97.56 83 GLU A C 1
ATOM 650 O O . GLU A 1 83 ? -2.803 -7.689 -3.034 1.00 97.56 83 GLU A O 1
ATOM 655 N N . GLU A 1 84 ? -1.215 -9.214 -3.477 1.00 97.69 84 GLU A N 1
ATOM 656 C CA . GLU A 1 84 ? -1.700 -10.202 -2.510 1.00 97.69 84 GLU A CA 1
ATOM 657 C C . GLU A 1 84 ? -1.638 -9.677 -1.077 1.00 97.69 84 GLU A C 1
ATOM 659 O O . GLU A 1 84 ? -2.611 -9.815 -0.335 1.00 97.69 84 GLU A O 1
ATOM 664 N N . ASN A 1 85 ? -0.540 -9.015 -0.697 1.00 96.81 85 ASN A N 1
ATOM 665 C CA . ASN A 1 85 ? -0.421 -8.408 0.622 1.00 96.81 85 ASN A CA 1
ATOM 666 C C . ASN A 1 85 ? -1.514 -7.350 0.849 1.00 96.81 85 ASN A C 1
ATOM 668 O O . ASN A 1 85 ? -2.224 -7.410 1.852 1.00 96.81 85 ASN A O 1
ATOM 672 N N . VAL A 1 86 ? -1.735 -6.450 -0.113 1.00 97.31 86 VAL A N 1
ATOM 673 C CA . VAL A 1 86 ? -2.796 -5.434 -0.024 1.00 97.31 86 VAL A CA 1
ATOM 674 C C . VAL A 1 86 ? -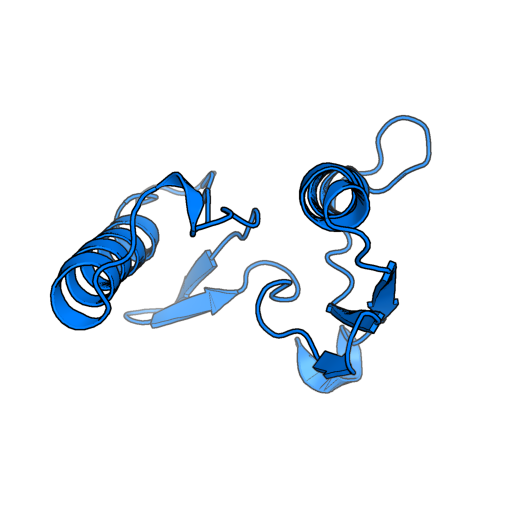4.192 -6.058 0.034 1.00 97.31 86 VAL A C 1
ATOM 676 O O . VAL A 1 86 ? -5.012 -5.629 0.845 1.00 97.31 86 VAL A O 1
ATOM 679 N N . ARG A 1 87 ? -4.471 -7.106 -0.754 1.00 98.00 87 ARG A N 1
ATOM 680 C CA . ARG A 1 87 ? -5.733 -7.860 -0.647 1.00 98.00 87 ARG A CA 1
ATOM 681 C C . ARG A 1 87 ? -5.911 -8.445 0.751 1.00 98.00 87 ARG A C 1
ATOM 683 O O . ARG A 1 87 ? -6.953 -8.234 1.361 1.00 98.00 87 ARG A O 1
ATOM 690 N N . SER A 1 88 ? -4.877 -9.089 1.295 1.00 97.69 88 SER A N 1
ATOM 691 C CA . SER A 1 88 ? -4.934 -9.709 2.626 1.00 97.69 88 SER A CA 1
ATOM 692 C C . SER A 1 88 ? -5.217 -8.713 3.757 1.00 97.69 88 SER A C 1
ATOM 694 O O . SER A 1 88 ? -5.811 -9.092 4.763 1.00 97.69 88 SER A O 1
ATOM 696 N N . LEU A 1 89 ? -4.836 -7.442 3.584 1.00 97.38 89 LEU A N 1
ATOM 697 C CA . LEU A 1 89 ? -5.098 -6.370 4.544 1.00 97.38 89 LEU A CA 1
ATOM 698 C C . LEU A 1 89 ? -6.512 -5.784 4.412 1.00 97.38 89 LEU A C 1
ATOM 700 O O . LEU A 1 89 ? -7.141 -5.471 5.420 1.00 97.38 89 LEU A O 1
ATOM 704 N N . LEU A 1 90 ? -7.009 -5.609 3.183 1.00 97.69 90 LEU A N 1
ATOM 705 C CA . LEU A 1 90 ? -8.205 -4.801 2.912 1.00 97.69 90 LEU A CA 1
ATOM 706 C C . LEU A 1 90 ? -9.471 -5.627 2.653 1.00 97.69 90 LEU A C 1
ATOM 708 O O . LEU A 1 90 ? -10.561 -5.229 3.069 1.00 97.69 90 LEU A O 1
ATOM 712 N N . GLU A 1 91 ? -9.361 -6.785 2.003 1.00 98.19 91 GLU A N 1
ATOM 713 C CA . GLU A 1 91 ? -10.520 -7.632 1.691 1.00 98.19 91 GLU A CA 1
ATOM 714 C C . GLU A 1 91 ? -11.251 -8.159 2.941 1.00 98.19 91 GLU A C 1
ATOM 716 O O . GLU A 1 91 ? -12.486 -8.170 2.925 1.00 98.19 91 GLU A O 1
ATOM 721 N N . PRO A 1 92 ? -10.577 -8.493 4.067 1.00 98.25 92 PRO A N 1
ATOM 722 C CA . PRO A 1 92 ? -11.266 -8.859 5.309 1.00 98.25 92 PRO A CA 1
ATOM 723 C C . PRO A 1 92 ? -12.180 -7.764 5.880 1.00 98.25 92 PRO A C 1
ATOM 725 O O . PRO A 1 92 ? -13.098 -8.071 6.638 1.00 98.25 92 PRO A O 1
ATOM 728 N N . LEU A 1 93 ? -11.976 -6.498 5.497 1.00 97.25 93 LEU A N 1
ATOM 729 C CA . LEU A 1 93 ? -12.840 -5.373 5.874 1.00 97.25 93 LEU A CA 1
ATOM 730 C C . LEU A 1 93 ? -14.078 -5.234 4.969 1.0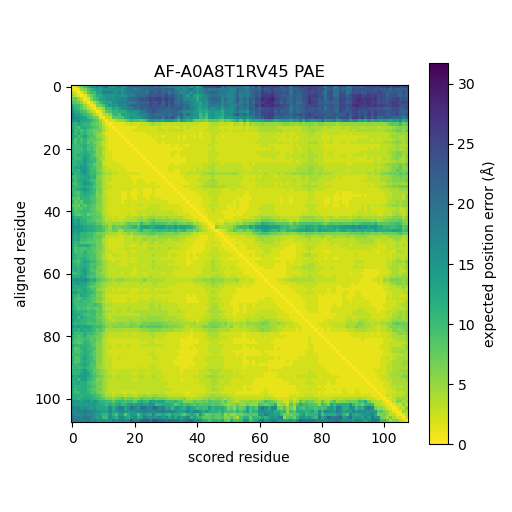0 97.25 93 LEU A C 1
ATOM 732 O O . LEU A 1 93 ? -14.887 -4.320 5.139 1.00 97.25 93 LEU A O 1
ATOM 736 N N . GLY A 1 94 ? -14.237 -6.125 3.987 1.00 97.94 94 GLY A N 1
ATOM 737 C CA . GLY A 1 94 ? -15.301 -6.068 2.989 1.00 97.94 94 GLY A CA 1
ATOM 738 C C . GLY A 1 94 ? -15.036 -5.066 1.862 1.00 97.94 94 GLY A C 1
ATOM 739 O O . GLY A 1 94 ? -15.993 -4.606 1.234 1.00 97.94 94 GLY A O 1
ATOM 740 N N . LEU A 1 95 ? -13.769 -4.713 1.624 1.00 98.38 95 LEU A N 1
ATOM 741 C CA . LEU A 1 95 ? -13.334 -3.861 0.515 1.00 98.38 95 LEU A CA 1
ATOM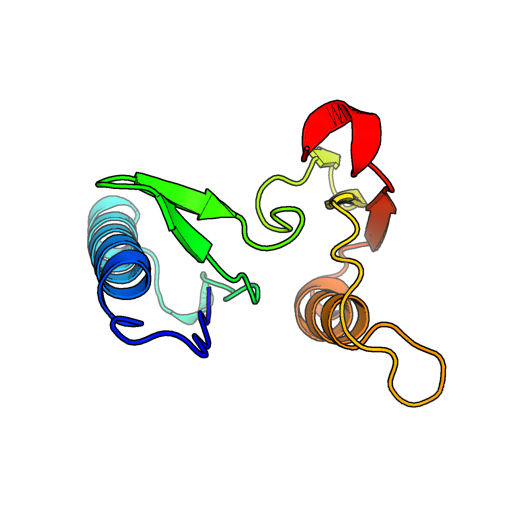 742 C C . LEU A 1 95 ? -12.988 -4.722 -0.707 1.00 98.38 95 LEU A C 1
ATOM 744 O O . LEU A 1 95 ? -12.492 -5.835 -0.582 1.00 98.38 95 LEU A O 1
ATOM 748 N N . THR A 1 96 ? -13.267 -4.213 -1.903 1.00 98.44 96 THR A N 1
ATOM 749 C CA . THR A 1 96 ? -12.951 -4.864 -3.180 1.00 98.44 96 THR A CA 1
ATOM 750 C C . THR A 1 96 ? -11.769 -4.159 -3.831 1.00 98.44 96 THR A C 1
ATOM 752 O O . THR A 1 96 ? -11.895 -3.009 -4.253 1.00 98.44 96 THR A O 1
ATOM 755 N N . CYS A 1 97 ? -10.641 -4.856 -3.953 1.00 98.19 97 CYS A N 1
ATOM 756 C CA . CYS A 1 97 ? -9.401 -4.314 -4.504 1.00 98.19 97 CYS A CA 1
ATOM 757 C C . CYS A 1 97 ? -9.297 -4.561 -6.016 1.00 98.19 97 CYS A C 1
ATOM 759 O O . CYS A 1 97 ? -9.166 -5.700 -6.462 1.00 98.19 97 CYS A O 1
ATOM 761 N N . THR A 1 98 ? -9.309 -3.491 -6.812 1.00 98.00 98 THR A N 1
ATOM 762 C CA . THR A 1 98 ? -9.055 -3.537 -8.260 1.00 98.00 98 THR A CA 1
ATOM 763 C C . THR A 1 98 ? -7.737 -2.840 -8.568 1.00 98.00 98 THR A C 1
ATOM 765 O O . THR A 1 98 ? -7.609 -1.645 -8.321 1.00 98.00 98 THR A O 1
ATOM 768 N N . PHE A 1 99 ? -6.766 -3.569 -9.123 1.00 97.19 99 PHE A N 1
ATOM 769 C CA . PHE A 1 99 ? -5.452 -3.015 -9.460 1.00 97.19 99 PHE A CA 1
ATOM 770 C C . PHE A 1 99 ? -5.437 -2.463 -10.887 1.00 97.19 99 PHE A C 1
ATOM 772 O O . PHE A 1 99 ? -5.630 -3.207 -11.851 1.00 97.19 99 PHE A O 1
ATOM 779 N N . ILE A 1 100 ? -5.209 -1.158 -11.016 1.00 95.38 100 ILE A N 1
ATOM 780 C CA . ILE A 1 100 ? -5.292 -0.399 -12.265 1.00 95.38 100 ILE A CA 1
ATOM 781 C C . ILE A 1 100 ? -3.880 -0.144 -12.784 1.00 95.38 100 ILE A C 1
ATOM 783 O O . ILE A 1 100 ? -3.033 0.382 -12.071 1.00 95.38 100 ILE A O 1
ATOM 787 N N . ASN A 1 101 ? -3.616 -0.514 -14.037 1.00 92.38 101 ASN A N 1
ATOM 788 C CA . ASN A 1 101 ? -2.355 -0.172 -14.686 1.00 92.38 101 ASN A CA 1
ATOM 789 C C . ASN A 1 101 ? -2.357 1.309 -15.082 1.00 92.38 101 ASN A C 1
ATOM 791 O O . ASN A 1 101 ? -2.996 1.683 -16.063 1.00 92.38 101 ASN A O 1
ATOM 795 N N . ASP A 1 102 ? -1.618 2.115 -14.334 1.00 82.62 102 ASP A N 1
ATOM 796 C CA . ASP A 1 102 ? -1.443 3.550 -14.536 1.00 82.62 102 ASP A CA 1
ATOM 797 C C . ASP A 1 102 ? 0.011 3.941 -14.863 1.00 82.62 102 ASP A C 1
ATOM 799 O O . ASP A 1 102 ? 0.308 5.129 -15.019 1.00 82.62 102 ASP A O 1
ATOM 803 N N . PHE A 1 103 ? 0.900 2.952 -15.030 1.00 73.38 103 PHE A N 1
ATOM 804 C CA . PHE A 1 103 ? 2.355 3.128 -15.038 1.00 73.38 103 PHE A CA 1
ATOM 805 C C . PHE A 1 103 ? 2.830 4.212 -16.017 1.00 73.38 103 PHE A C 1
ATOM 807 O O . PHE A 1 103 ? 3.467 5.177 -15.613 1.00 73.38 103 PHE A O 1
ATOM 814 N N . PHE A 1 104 ? 2.462 4.096 -17.295 1.00 67.19 104 PHE A N 1
ATOM 815 C CA . PHE A 1 104 ? 2.900 5.031 -18.344 1.00 67.19 104 PHE A CA 1
ATOM 816 C C . PHE A 1 104 ? 2.098 6.335 -18.406 1.00 67.19 104 PHE A C 1
ATOM 818 O O . PHE A 1 104 ? 2.491 7.269 -19.099 1.00 67.19 104 PHE A O 1
ATOM 825 N N . SER A 1 105 ? 0.939 6.383 -17.754 1.00 64.06 105 SER A N 1
ATOM 826 C CA . SER A 1 105 ? 0.009 7.514 -17.837 1.00 64.06 105 SER A CA 1
ATOM 827 C C . SER A 1 105 ? 0.120 8.478 -16.657 1.00 64.06 105 SER A C 1
ATOM 829 O O . SER A 1 105 ? -0.209 9.649 -16.820 1.00 64.06 105 SER A O 1
ATOM 831 N N . TYR A 1 106 ? 0.555 7.994 -15.489 1.00 65.31 106 TYR A N 1
ATOM 832 C CA . TYR A 1 106 ? 0.534 8.763 -14.240 1.00 65.31 106 TYR A CA 1
ATOM 833 C C . TYR A 1 106 ? 1.755 8.549 -13.333 1.00 65.31 106 TYR A C 1
ATOM 835 O O . TYR A 1 106 ? 1.986 9.388 -12.466 1.00 65.31 106 TYR A O 1
ATOM 843 N N . HIS A 1 107 ? 2.514 7.456 -13.492 1.00 68.50 107 HIS A N 1
ATOM 844 C CA . HIS A 1 107 ? 3.620 7.133 -12.582 1.00 68.50 107 HIS A CA 1
ATOM 845 C C . HIS A 1 107 ? 5.008 7.535 -13.106 1.00 68.50 107 HIS A C 1
ATOM 847 O O . HIS A 1 107 ? 5.824 7.999 -12.312 1.00 68.50 107 HIS A O 1
ATOM 853 N N . THR A 1 108 ? 5.282 7.348 -14.404 1.00 58.59 108 THR A N 1
ATOM 854 C CA . THR A 1 108 ? 6.542 7.773 -15.059 1.00 58.59 108 THR A CA 1
ATOM 855 C C . THR A 1 108 ? 6.659 9.272 -15.269 1.00 58.59 108 THR A C 1
ATOM 857 O O . THR A 1 108 ? 5.637 9.883 -15.654 1.00 58.59 108 THR A O 1
#

InterPro domains:
  IPR004303 Protein-arginine deiminase [PTHR10837] (12-108)
  IPR013530 Protein-arginine deiminase, C-terminal [PF03068] (14-108)

Mean predicted aligned error: 5.67 Å

Solvent-accessible surface area (backbone atoms only — not comparable to full-atom values): 6586 Å² total; per-residue (Å²): 90,54,60,79,64,95,53,103,68,52,58,60,68,48,53,54,50,51,53,49,50,50,52,48,25,68,78,70,69,48,55,77,88,78,58,80,62,56,76,52,51,69,40,77,58,91,95,44,78,42,68,67,44,43,53,51,84,76,42,47,79,59,86,53,39,34,46,23,36,42,51,84,44,65,74,53,100,88,36,40,52,54,60,53,51,53,42,69,68,41,40,86,77,67,36,44,83,41,72,39,88,42,56,88,80,73,61,110

pLDDT: mean 87.58, std 16.53, range [36.59, 98.44]

Radius of gyration: 14.72 Å; Cα contacts (8 Å, |Δi|>4): 143; chains: 1; bounding box: 39×35×37 Å

Secondary structure (DSSP, 8-state):
------SS-THHHHHHHHHHHHHHHHHH---GGG-------EEEETTEEEESS--TTS-EEETTEEEEEP----EETTEEHHHHHHHHHHGGGT-EEEEE--IIIII-

Foldseek 3Di:
DDEDDPDPPSPPVVVVVVVVVVVCCVVVVDDPVNDDDQYWYWDDDPPDTATPFQDQVPWDDDPQEIAGAARPADADPNDRVSQVVVCVRRVVVVHHYDHDHCCVPPRD

Sequence (108 aa):
PVVTSLLPNPFFPQSCIDWNRHALKEELGLTEQDIIDIPQLFVLNSSRADAFFPDMVNMIVLGKHLGIPKPFGPIVDGWCCLEENVRSLLEPLGLTCTFINDFFSYHT

Nearest PDB structures (foldseek):
  7d5r-assembly1_B  TM=9.847E-01  e=3.852E-13  Homo sapiens
  7d5r-assembly1_A  TM=9.826E-01  e=1.882E-12  Homo sapiens
  7d4y-assembly1_B  TM=9.874E-01  e=2.294E-12  Homo sapiens
  7d8n-assembly1_B  TM=9.913E-01  e=2.294E-12  Homo sapiens
  6ce1-assembly1_A-2  TM=9.527E-01  e=1.185E-12  Homo sapiens

Organism: Chelydra serpentina (NCBI:txid8475)